Protein AF-A0A969C6E7-F1 (afdb_monomer_lite)

Radius of gyration: 17.93 Å; chains: 1; bounding box: 49×24×51 Å

Sequence (155 aa):
MSKLPLKRIVGAGLRNANPTFLNLWTRDIFDARRSPKSTPIHLQETLNWLKNAHDASGKRGVAGGFSVIDGWLAPYPETTGYIIPTFYDYADFSGENEWRERAAAMADWEIEVQMPNGAVQAGLYKGKDAKQVEAVFNTGQVILGWCRAFIETKR

Structure (mmCIF, N/CA/C/O backbone):
data_AF-A0A969C6E7-F1
#
_entry.id   AF-A0A969C6E7-F1
#
loop_
_atom_site.group_PDB
_atom_site.id
_atom_site.type_symbol
_atom_site.label_atom_id
_atom_site.label_alt_id
_atom_site.label_comp_id
_atom_site.label_asym_id
_atom_site.label_entity_id
_atom_site.label_seq_id
_atom_site.pdbx_PDB_ins_code
_atom_site.Cartn_x
_atom_site.Cartn_y
_atom_site.Cartn_z
_atom_site.occupancy
_atom_site.B_iso_or_equiv
_atom_site.auth_seq_id
_atom_site.auth_comp_id
_atom_site.auth_asym_id
_atom_site.auth_atom_id
_atom_site.pdbx_PDB_model_num
ATOM 1 N N . MET A 1 1 ? 31.446 -13.023 2.713 1.00 45.38 1 MET A N 1
ATOM 2 C CA . MET A 1 1 ? 30.558 -11.963 3.245 1.00 45.38 1 MET A CA 1
ATOM 3 C C . MET A 1 1 ? 30.902 -10.645 2.559 1.00 45.38 1 MET A C 1
ATOM 5 O O . MET A 1 1 ? 31.974 -10.113 2.819 1.00 45.38 1 MET A O 1
ATOM 9 N N . SER A 1 2 ? 30.076 -10.143 1.631 1.00 58.41 2 SER A N 1
ATOM 10 C CA . SER A 1 2 ? 30.330 -8.828 1.018 1.00 58.41 2 SER A CA 1
ATOM 11 C C . SER A 1 2 ? 30.101 -7.732 2.059 1.00 58.41 2 SER A C 1
ATOM 13 O O . SER A 1 2 ? 29.038 -7.700 2.681 1.00 58.41 2 SER A O 1
ATOM 15 N N . LYS A 1 3 ? 31.072 -6.837 2.258 1.00 76.75 3 LYS A N 1
ATOM 16 C CA . LYS A 1 3 ? 30.912 -5.696 3.170 1.00 76.75 3 LYS A CA 1
ATOM 17 C C . LYS A 1 3 ? 29.763 -4.808 2.678 1.00 76.75 3 LYS A C 1
ATOM 19 O O . LYS A 1 3 ? 29.708 -4.468 1.497 1.00 76.75 3 LYS A O 1
ATOM 24 N N . LEU A 1 4 ? 28.846 -4.449 3.577 1.00 76.00 4 LEU A N 1
ATOM 25 C CA . LEU A 1 4 ? 27.796 -3.471 3.287 1.00 76.00 4 LEU A CA 1
ATOM 26 C C . LEU A 1 4 ? 28.447 -2.129 2.904 1.00 76.00 4 LEU A C 1
ATOM 28 O O . LEU A 1 4 ? 29.403 -1.712 3.560 1.00 76.00 4 LEU A O 1
ATOM 32 N N . PRO A 1 5 ? 27.950 -1.433 1.868 1.00 87.06 5 PRO A N 1
ATOM 33 C CA . PRO A 1 5 ? 28.491 -0.137 1.486 1.00 87.06 5 PRO A CA 1
ATOM 34 C C . PRO A 1 5 ? 28.285 0.882 2.615 1.00 87.06 5 PRO A C 1
ATOM 36 O O . PRO A 1 5 ? 27.222 0.917 3.238 1.00 87.06 5 PRO A O 1
ATOM 39 N N . LEU A 1 6 ? 29.280 1.747 2.843 1.00 86.19 6 LEU A N 1
ATOM 40 C CA . LEU A 1 6 ? 29.314 2.697 3.966 1.00 86.19 6 LEU A CA 1
ATOM 41 C C . LEU A 1 6 ? 28.037 3.546 4.072 1.00 86.19 6 LEU A C 1
ATOM 43 O O . LEU A 1 6 ? 27.513 3.742 5.163 1.00 86.19 6 LEU A O 1
ATOM 47 N N . LYS A 1 7 ? 27.470 3.971 2.936 1.00 84.00 7 LYS A N 1
ATOM 48 C CA . LYS A 1 7 ? 26.205 4.721 2.888 1.00 84.00 7 LYS A CA 1
ATOM 49 C C . LYS A 1 7 ? 25.029 3.954 3.512 1.00 84.00 7 LYS A C 1
ATOM 51 O O . LYS A 1 7 ? 24.218 4.560 4.206 1.00 84.00 7 LYS A O 1
ATOM 56 N N . ARG A 1 8 ? 24.935 2.635 3.292 1.00 86.50 8 ARG A N 1
ATOM 57 C CA . ARG A 1 8 ? 23.894 1.792 3.912 1.00 86.50 8 ARG A CA 1
ATOM 58 C C . ARG A 1 8 ? 24.122 1.659 5.414 1.00 86.50 8 ARG A C 1
ATOM 60 O O . ARG A 1 8 ? 23.157 1.735 6.160 1.00 86.50 8 ARG A O 1
ATOM 67 N N . ILE A 1 9 ? 25.377 1.539 5.851 1.00 86.75 9 ILE A N 1
ATOM 68 C CA . ILE A 1 9 ? 25.731 1.475 7.279 1.00 86.75 9 ILE A CA 1
ATOM 69 C C . ILE A 1 9 ? 25.351 2.780 7.987 1.00 86.75 9 ILE A C 1
ATOM 71 O O . ILE A 1 9 ? 24.663 2.744 9.001 1.00 86.75 9 ILE A O 1
ATOM 75 N N . VAL A 1 10 ? 25.735 3.931 7.429 1.00 88.00 10 VAL A N 1
ATOM 76 C CA . VAL A 1 10 ? 25.393 5.247 7.993 1.00 88.00 10 VAL A CA 1
ATOM 77 C C . VAL A 1 10 ? 23.877 5.455 8.015 1.00 88.00 10 VAL A C 1
ATOM 79 O O . VAL A 1 10 ? 23.328 5.849 9.040 1.00 88.00 10 VAL A O 1
ATOM 82 N N . GLY A 1 11 ? 23.181 5.135 6.918 1.00 87.56 11 GLY A N 1
ATOM 83 C CA . GLY A 1 11 ? 21.721 5.237 6.851 1.00 87.56 11 GLY A CA 1
ATOM 84 C C . GLY A 1 11 ? 21.009 4.335 7.862 1.00 87.56 11 GLY A C 1
ATOM 85 O O . GLY A 1 11 ? 20.050 4.766 8.501 1.00 87.56 11 GLY A O 1
ATOM 86 N N . ALA A 1 12 ? 21.498 3.107 8.051 1.00 89.62 12 ALA A N 1
ATOM 87 C CA . ALA A 1 12 ? 21.013 2.207 9.089 1.00 89.62 12 ALA A CA 1
ATOM 88 C C . ALA A 1 12 ? 21.277 2.780 10.488 1.00 89.62 12 ALA A C 1
ATOM 90 O O . ALA A 1 12 ? 20.366 2.798 11.309 1.00 89.62 12 ALA A O 1
ATOM 91 N N . GLY A 1 13 ? 22.477 3.303 10.753 1.00 88.75 13 GLY A N 1
ATOM 92 C CA . GLY A 1 13 ? 22.821 3.926 12.034 1.00 88.75 13 GLY A CA 1
ATOM 93 C C . GLY A 1 13 ? 21.883 5.081 12.392 1.00 88.75 13 GLY A C 1
ATOM 94 O O . GLY A 1 13 ? 21.307 5.088 13.475 1.00 88.75 13 GLY A O 1
ATOM 95 N N . LEU A 1 14 ? 21.646 6.001 11.451 1.00 89.75 14 LEU A N 1
ATOM 96 C CA . LEU A 1 14 ? 20.723 7.124 11.646 1.00 89.75 14 LEU A CA 1
ATOM 97 C C . LEU A 1 14 ? 19.284 6.664 11.897 1.00 89.75 14 LEU A C 1
ATOM 99 O O . LEU A 1 14 ? 18.620 7.192 12.784 1.00 89.75 14 LEU A O 1
ATOM 103 N N . ARG A 1 15 ? 18.801 5.659 11.154 1.00 91.25 15 ARG A N 1
ATOM 104 C CA . ARG A 1 15 ? 17.472 5.076 11.396 1.00 91.25 15 ARG A CA 1
ATOM 105 C C . ARG A 1 15 ? 17.371 4.476 12.791 1.00 91.25 15 ARG A C 1
ATOM 107 O O . ARG A 1 15 ? 16.430 4.782 13.510 1.00 91.25 15 ARG A O 1
ATOM 114 N N . ASN A 1 16 ? 18.342 3.659 13.184 1.00 90.19 16 ASN A N 1
ATOM 115 C CA . ASN A 1 16 ? 18.318 2.960 14.468 1.00 90.19 16 ASN A CA 1
ATOM 116 C C . ASN A 1 16 ? 18.576 3.884 15.668 1.00 90.19 16 ASN A C 1
ATOM 118 O O . ASN A 1 16 ? 18.264 3.500 16.789 1.00 90.19 16 ASN A O 1
ATOM 122 N N . ALA A 1 17 ? 19.061 5.109 15.440 1.00 90.12 17 ALA A N 1
ATOM 123 C CA . ALA A 1 17 ? 19.135 6.161 16.451 1.00 90.12 17 ALA A CA 1
ATOM 124 C C . ALA A 1 17 ? 17.775 6.833 16.745 1.00 90.12 17 ALA A C 1
ATOM 126 O O . ALA A 1 17 ? 17.672 7.615 17.688 1.00 90.12 17 ALA A O 1
ATOM 127 N N . ASN A 1 18 ? 16.721 6.547 15.968 1.00 90.69 18 ASN A N 1
ATOM 128 C CA . ASN A 1 18 ? 15.373 7.024 16.273 1.00 90.69 18 ASN A CA 1
ATOM 129 C C . ASN A 1 18 ? 14.907 6.464 17.637 1.00 90.69 18 ASN A C 1
ATOM 131 O O . ASN A 1 18 ? 15.054 5.259 17.868 1.00 90.69 18 ASN A O 1
ATOM 135 N N . PRO A 1 19 ? 14.287 7.282 18.513 1.00 92.06 19 PRO A N 1
ATOM 136 C CA . PRO A 1 19 ? 13.838 6.845 19.837 1.00 92.06 19 PRO A CA 1
ATOM 137 C C . PRO A 1 19 ? 12.949 5.596 19.831 1.00 92.06 19 PRO A C 1
ATOM 139 O O . PRO A 1 19 ? 13.046 4.771 20.737 1.00 92.06 19 PRO A O 1
ATOM 142 N N . THR A 1 20 ? 12.117 5.414 18.801 1.00 89.38 20 THR A N 1
ATOM 143 C CA . THR A 1 20 ? 11.278 4.220 18.647 1.00 89.38 20 THR A CA 1
ATOM 144 C C . THR A 1 20 ? 12.121 2.962 18.475 1.00 89.38 20 THR A C 1
ATOM 146 O O . THR A 1 20 ? 11.849 1.961 19.136 1.00 89.38 20 THR A O 1
ATOM 149 N N . PHE A 1 21 ? 13.159 3.005 17.634 1.00 91.88 21 PHE A N 1
ATOM 150 C CA . PHE A 1 21 ? 14.040 1.856 17.423 1.00 91.88 21 PHE A CA 1
ATOM 151 C C . PHE A 1 21 ? 14.974 1.637 18.608 1.00 91.88 21 PHE A C 1
ATOM 153 O O . PHE A 1 21 ? 15.127 0.499 19.029 1.00 91.88 21 PHE A O 1
ATOM 160 N N . LEU A 1 22 ? 15.515 2.694 19.221 1.00 92.19 22 LEU A N 1
ATOM 161 C CA . LEU A 1 22 ? 16.283 2.557 20.463 1.00 92.19 22 LEU A CA 1
ATOM 162 C C . LEU A 1 22 ? 15.460 1.869 21.558 1.00 92.19 22 LEU A C 1
ATOM 164 O O . LEU A 1 22 ? 15.949 0.939 22.189 1.00 92.19 22 LEU A O 1
ATOM 168 N N . ASN A 1 23 ? 14.199 2.271 21.738 1.00 92.06 23 ASN A N 1
ATOM 169 C CA . ASN A 1 23 ? 13.285 1.627 22.681 1.00 92.06 23 ASN A CA 1
ATOM 170 C C . ASN A 1 23 ? 12.932 0.185 22.277 1.00 92.06 23 ASN A C 1
ATOM 172 O O . ASN A 1 23 ? 12.733 -0.665 23.136 1.00 92.06 23 ASN A O 1
ATOM 176 N N . LEU A 1 24 ? 12.835 -0.112 20.979 1.00 91.7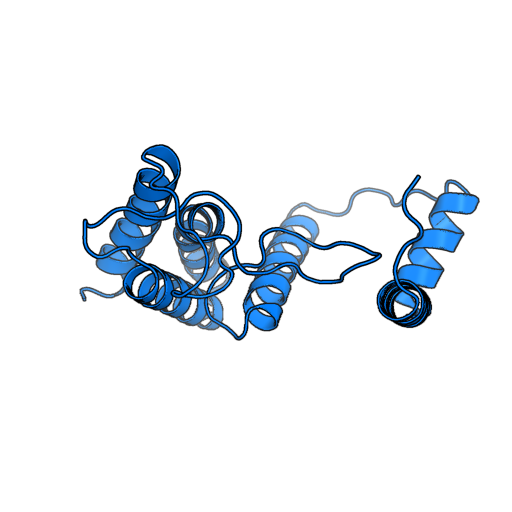5 24 LEU A N 1
ATOM 177 C CA . LEU A 1 24 ? 12.645 -1.483 20.504 1.00 91.75 24 LEU A CA 1
ATOM 178 C C . LEU A 1 24 ? 13.849 -2.356 20.887 1.00 91.75 24 LEU A C 1
ATOM 180 O O . LEU A 1 24 ? 13.664 -3.401 21.503 1.00 91.75 24 LEU A O 1
ATOM 184 N N . TRP A 1 25 ? 15.066 -1.896 20.584 1.00 92.50 25 TRP A N 1
ATOM 185 C CA . TRP A 1 25 ? 16.305 -2.619 20.866 1.00 92.50 25 TRP A CA 1
ATOM 186 C C . TRP A 1 25 ? 16.542 -2.812 22.357 1.00 92.50 25 TRP A C 1
ATOM 188 O O . TRP A 1 25 ? 16.886 -3.910 22.782 1.00 92.50 25 TRP A O 1
ATOM 198 N N . THR A 1 26 ? 16.332 -1.773 23.169 1.00 93.25 26 THR A N 1
ATOM 199 C CA . THR A 1 26 ? 16.494 -1.885 24.623 1.00 93.25 26 THR A CA 1
ATOM 200 C C . THR A 1 26 ? 15.538 -2.927 25.186 1.00 93.25 26 THR A C 1
ATOM 202 O O . THR A 1 26 ? 15.948 -3.775 25.972 1.00 93.25 26 THR A O 1
ATOM 205 N N . ARG A 1 27 ? 14.276 -2.926 24.750 1.00 92.31 27 ARG A N 1
ATOM 206 C CA . ARG A 1 27 ? 13.296 -3.918 25.197 1.00 92.31 27 ARG A CA 1
ATOM 207 C C . ARG A 1 27 ? 13.649 -5.332 24.762 1.00 92.31 27 ARG A C 1
ATOM 209 O O . ARG A 1 27 ? 13.454 -6.237 25.563 1.00 92.31 27 ARG A O 1
ATOM 216 N N . ASP A 1 28 ? 14.150 -5.512 23.545 1.00 92.00 28 ASP A N 1
ATOM 217 C CA . ASP A 1 28 ? 14.569 -6.822 23.037 1.00 92.00 28 ASP A CA 1
ATOM 218 C C . ASP A 1 28 ? 15.758 -7.379 23.841 1.00 92.00 28 ASP A C 1
ATOM 220 O O . ASP A 1 28 ? 15.722 -8.519 24.295 1.00 92.00 28 ASP A O 1
ATOM 224 N N . ILE A 1 29 ? 16.751 -6.532 24.148 1.00 94.81 29 ILE A N 1
ATOM 225 C CA . ILE A 1 29 ? 17.907 -6.882 24.996 1.00 94.81 29 ILE A CA 1
ATOM 226 C C . ILE A 1 29 ? 17.474 -7.342 26.396 1.00 94.81 29 ILE A C 1
ATOM 228 O O . ILE A 1 29 ? 18.080 -8.251 26.961 1.00 94.81 29 ILE A O 1
ATOM 232 N N . PHE A 1 30 ? 16.438 -6.722 26.961 1.00 96.00 30 PHE A N 1
ATOM 233 C CA . PHE A 1 30 ? 15.925 -7.060 28.291 1.00 96.00 30 PHE A CA 1
ATOM 234 C C . PHE A 1 30 ? 14.761 -8.075 28.271 1.00 96.00 30 PHE A C 1
ATOM 236 O O . PHE A 1 30 ? 14.118 -8.246 29.304 1.00 96.00 30 PHE A O 1
ATOM 243 N N . ASP A 1 31 ? 14.453 -8.706 27.125 1.00 91.56 31 ASP A N 1
ATOM 244 C CA . ASP A 1 31 ? 13.278 -9.583 26.896 1.00 91.56 31 ASP A CA 1
ATOM 245 C C . ASP A 1 31 ? 11.964 -8.996 27.463 1.00 91.56 31 ASP A C 1
ATOM 247 O O . ASP A 1 31 ? 11.058 -9.679 27.947 1.00 91.56 31 ASP A O 1
ATOM 251 N N . ALA A 1 32 ? 11.844 -7.668 27.413 1.00 93.06 32 ALA A N 1
ATOM 252 C CA . ALA A 1 32 ? 10.715 -6.922 27.943 1.00 93.06 32 ALA A CA 1
ATOM 253 C C . ALA A 1 32 ? 9.561 -6.929 26.930 1.00 93.06 32 ALA A C 1
ATOM 255 O O . ALA A 1 32 ? 9.268 -5.931 26.253 1.00 93.06 32 ALA A O 1
ATOM 256 N N . ARG A 1 33 ? 8.872 -8.066 26.820 1.00 87.94 33 ARG A N 1
ATOM 257 C CA . ARG A 1 33 ? 7.743 -8.248 25.893 1.00 87.94 33 ARG A CA 1
ATOM 258 C C . ARG A 1 33 ? 6.568 -7.333 26.240 1.00 87.94 33 ARG A C 1
ATOM 260 O O . ARG A 1 33 ? 6.335 -6.984 27.396 1.00 87.94 33 ARG A O 1
ATOM 267 N N . ARG A 1 34 ? 5.828 -6.888 25.220 1.00 85.88 34 ARG A N 1
ATOM 268 C CA . ARG A 1 34 ? 4.559 -6.175 25.430 1.00 85.88 34 ARG A CA 1
ATOM 269 C C . ARG A 1 34 ? 3.439 -7.189 25.614 1.00 85.88 34 ARG A C 1
ATOM 271 O O . ARG A 1 34 ? 3.355 -8.152 24.858 1.00 85.88 34 ARG A O 1
ATOM 278 N N . SER A 1 35 ? 2.543 -6.920 26.554 1.00 91.62 35 SER A N 1
ATOM 279 C CA . SER A 1 35 ? 1.261 -7.618 26.597 1.00 91.62 35 SER A CA 1
ATOM 280 C C . SER A 1 35 ? 0.425 -7.225 25.373 1.00 91.62 35 SER A C 1
ATOM 282 O O . SER A 1 35 ? 0.419 -6.036 25.016 1.00 91.62 35 SER A O 1
ATOM 284 N N . PRO A 1 36 ? -0.284 -8.181 24.744 1.00 92.75 36 PRO A N 1
ATOM 285 C CA . PRO A 1 36 ? -1.237 -7.884 23.683 1.00 92.75 36 PRO A CA 1
ATOM 286 C C . PRO A 1 36 ? -2.228 -6.799 24.112 1.00 92.75 36 PRO A C 1
ATOM 288 O O . PRO A 1 36 ? -2.612 -6.702 25.281 1.00 92.75 36 PRO A O 1
ATOM 291 N N . LYS A 1 37 ? -2.605 -5.947 23.162 1.00 95.56 37 LYS A N 1
ATOM 292 C CA . LYS A 1 37 ? -3.630 -4.919 23.342 1.00 95.56 37 LYS A CA 1
ATOM 293 C C . LYS A 1 37 ? -4.971 -5.455 22.836 1.00 95.56 37 LYS A C 1
ATOM 295 O O . LYS A 1 37 ? -5.080 -6.601 22.408 1.00 95.56 37 LYS A O 1
ATOM 300 N N . SER A 1 38 ? -6.016 -4.642 22.933 1.00 97.00 38 SER A N 1
ATOM 301 C CA . SER A 1 38 ? -7.323 -5.012 22.396 1.00 97.00 38 SER A CA 1
ATOM 302 C C . SER A 1 38 ? -7.290 -5.082 20.864 1.00 97.00 38 SER A C 1
ATOM 304 O O . SER A 1 38 ? -6.492 -4.404 20.212 1.00 97.00 38 SER A O 1
ATOM 306 N N . THR A 1 39 ? -8.189 -5.876 20.280 1.00 96.88 39 THR A N 1
ATOM 307 C CA . THR A 1 39 ? -8.319 -6.025 18.822 1.00 96.88 39 THR A CA 1
ATOM 308 C C . THR A 1 39 ? -8.464 -4.691 18.077 1.00 96.88 39 THR A C 1
ATOM 310 O O . THR A 1 39 ? -7.769 -4.530 17.077 1.00 96.88 39 THR A O 1
ATOM 313 N N . PRO A 1 40 ? -9.255 -3.698 18.544 1.00 96.25 40 PRO A N 1
ATOM 314 C CA . PRO A 1 40 ? -9.351 -2.406 17.860 1.00 96.25 40 PRO A CA 1
ATOM 315 C C . PRO A 1 40 ? -8.020 -1.652 17.780 1.00 96.25 40 PRO A C 1
ATOM 317 O O . PRO A 1 40 ? -7.717 -1.052 16.755 1.00 96.25 40 PRO A O 1
ATOM 320 N N . ILE A 1 41 ? -7.191 -1.729 18.830 1.00 96.75 41 ILE A N 1
ATOM 321 C CA . ILE A 1 41 ? -5.853 -1.122 18.819 1.00 96.75 41 ILE A CA 1
ATOM 322 C C . ILE A 1 41 ? -4.977 -1.830 17.786 1.00 96.75 41 ILE A C 1
ATOM 324 O O . ILE A 1 41 ? -4.307 -1.174 16.997 1.00 96.75 41 ILE A O 1
ATOM 328 N N . HIS A 1 42 ? -4.994 -3.164 17.759 1.00 96.81 42 HIS A N 1
ATOM 329 C CA . HIS A 1 42 ? -4.217 -3.920 16.779 1.00 96.81 42 HIS A CA 1
ATOM 330 C C . HIS A 1 42 ? -4.640 -3.615 15.339 1.00 96.81 42 HIS A C 1
ATOM 332 O O . HIS A 1 42 ? -3.771 -3.369 14.508 1.00 96.81 42 HIS A O 1
ATOM 338 N N . LEU A 1 43 ? -5.946 -3.559 15.067 1.00 97.31 43 LEU A N 1
ATOM 339 C CA . LEU A 1 43 ? -6.480 -3.208 13.753 1.00 97.31 43 LEU A CA 1
ATOM 340 C C . LEU A 1 43 ? -6.014 -1.811 13.318 1.00 97.31 43 LEU A C 1
ATOM 342 O O . LEU A 1 43 ? -5.416 -1.672 12.252 1.00 97.31 43 LEU A O 1
ATOM 346 N N . GLN A 1 44 ? -6.213 -0.798 14.165 1.00 96.88 44 GLN A N 1
ATOM 347 C CA . GLN A 1 44 ? -5.820 0.578 13.860 1.00 96.88 44 GLN A CA 1
ATOM 348 C C . GLN A 1 44 ? -4.314 0.700 13.588 1.00 96.88 44 GLN A C 1
ATOM 350 O O . GLN A 1 44 ? -3.910 1.364 12.635 1.00 96.88 44 GLN A O 1
ATOM 355 N N . GLU A 1 45 ? -3.472 0.050 14.394 1.00 97.38 45 GLU A N 1
ATOM 356 C CA . GLU A 1 45 ? -2.018 0.078 14.207 1.00 97.38 45 GLU A CA 1
ATOM 357 C C . GLU A 1 45 ? -1.577 -0.669 12.939 1.00 97.38 45 GLU A C 1
ATOM 359 O O . GLU A 1 45 ? -0.663 -0.217 12.248 1.00 97.38 45 GLU A O 1
ATOM 364 N N . THR A 1 46 ? -2.243 -1.771 12.572 1.00 97.88 46 THR A N 1
ATOM 365 C CA . THR A 1 46 ? -1.998 -2.464 11.297 1.00 97.88 46 THR A CA 1
ATOM 366 C C . THR A 1 46 ? -2.340 -1.574 10.104 1.00 97.88 46 THR A C 1
ATOM 368 O O . THR A 1 46 ? -1.531 -1.454 9.183 1.00 97.88 46 THR A O 1
ATOM 371 N N . LEU A 1 47 ? -3.489 -0.897 10.122 1.00 98.38 47 LEU A N 1
ATOM 372 C CA . LEU A 1 47 ? -3.870 0.011 9.039 1.00 98.38 47 LEU A CA 1
ATOM 373 C C . LEU A 1 47 ? -2.956 1.239 8.985 1.00 98.38 47 LE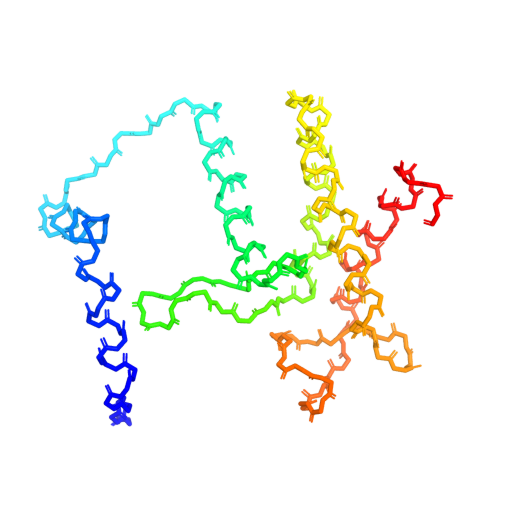U A C 1
ATOM 375 O O . LEU A 1 47 ? -2.526 1.635 7.903 1.00 98.38 47 LEU A O 1
ATOM 379 N N . ASN A 1 48 ? -2.565 1.792 10.135 1.00 98.25 48 ASN A N 1
ATOM 380 C CA . ASN A 1 48 ? -1.581 2.874 10.199 1.00 98.25 48 ASN A CA 1
ATOM 381 C C . ASN A 1 48 ? -0.215 2.448 9.645 1.00 98.25 48 ASN A C 1
ATOM 383 O O . ASN A 1 48 ? 0.448 3.237 8.972 1.00 98.25 48 ASN A O 1
ATOM 387 N N . TRP A 1 49 ? 0.208 1.203 9.869 1.00 98.12 49 TRP A N 1
ATOM 388 C CA . TRP A 1 49 ? 1.425 0.666 9.264 1.00 98.12 49 TRP A CA 1
ATOM 389 C C . TRP A 1 49 ? 1.334 0.623 7.733 1.00 98.12 49 TRP A C 1
ATOM 391 O O . TRP A 1 49 ? 2.247 1.101 7.056 1.00 98.12 49 TRP A O 1
ATOM 401 N N . LEU A 1 50 ? 0.222 0.125 7.182 1.00 98.56 50 LEU A N 1
ATOM 402 C CA . LEU A 1 50 ? -0.009 0.113 5.732 1.00 98.56 50 LEU A CA 1
ATOM 403 C C . LEU A 1 50 ? -0.107 1.533 5.153 1.00 98.56 50 LEU A C 1
ATOM 405 O O . LEU A 1 50 ? 0.454 1.803 4.092 1.00 98.56 50 LEU A O 1
ATOM 409 N N . LYS A 1 51 ? -0.743 2.463 5.876 1.00 98.50 51 LYS A N 1
ATOM 410 C CA . LYS A 1 51 ? -0.791 3.889 5.524 1.00 98.50 51 LYS A CA 1
ATOM 411 C C . LYS A 1 51 ? 0.608 4.478 5.395 1.00 98.50 51 LYS A C 1
ATOM 413 O O . LYS A 1 51 ? 0.934 5.070 4.369 1.00 98.50 51 LYS A O 1
ATOM 418 N N . ASN A 1 52 ? 1.457 4.243 6.393 1.00 98.25 52 ASN A N 1
ATOM 419 C CA . ASN A 1 52 ? 2.844 4.700 6.385 1.00 98.25 52 ASN A CA 1
ATOM 420 C C . ASN A 1 52 ? 3.654 4.066 5.241 1.00 98.25 52 ASN A C 1
ATOM 422 O O . ASN A 1 52 ? 4.470 4.745 4.620 1.00 98.25 52 ASN A O 1
ATOM 426 N N . ALA A 1 53 ? 3.417 2.787 4.932 1.00 98.50 53 ALA A N 1
ATOM 427 C CA . ALA A 1 53 ? 4.061 2.084 3.822 1.00 98.50 53 ALA A CA 1
ATOM 428 C C . ALA A 1 53 ? 3.673 2.666 2.448 1.00 98.50 53 ALA A C 1
ATOM 430 O O . ALA A 1 53 ? 4.511 2.773 1.547 1.00 98.50 53 ALA A O 1
ATOM 431 N N . HIS A 1 54 ? 2.411 3.065 2.290 1.00 98.62 54 HIS A N 1
ATOM 432 C CA . HIS A 1 54 ? 1.914 3.745 1.097 1.00 98.62 54 HIS A CA 1
ATOM 433 C C . HIS A 1 54 ? 2.435 5.188 0.992 1.00 98.62 54 HIS A C 1
ATOM 435 O O . HIS A 1 54 ? 2.920 5.601 -0.064 1.00 98.62 54 HIS A O 1
ATOM 441 N N . ASP A 1 55 ? 2.440 5.940 2.098 1.00 98.38 55 ASP A N 1
ATOM 442 C CA . ASP A 1 55 ? 3.009 7.294 2.157 1.00 98.38 55 ASP A CA 1
ATOM 443 C C . ASP A 1 55 ? 4.503 7.292 1.796 1.00 98.38 55 ASP A C 1
ATOM 445 O O . ASP A 1 55 ? 4.954 8.107 0.989 1.00 98.38 55 ASP A O 1
ATOM 449 N N . ALA A 1 56 ? 5.262 6.318 2.305 1.00 97.31 56 ALA A N 1
ATOM 450 C CA . ALA A 1 56 ? 6.672 6.130 1.967 1.00 97.31 56 ALA A CA 1
ATOM 451 C C . ALA A 1 56 ? 6.909 5.763 0.491 1.00 97.31 56 ALA A C 1
ATOM 453 O O . ALA A 1 56 ? 8.004 5.979 -0.028 1.00 97.31 56 ALA A O 1
ATOM 454 N N . SER A 1 57 ? 5.884 5.251 -0.192 1.00 96.25 57 SER A N 1
ATOM 455 C CA . SER A 1 57 ? 5.901 4.931 -1.624 1.00 96.25 57 SER A CA 1
ATOM 456 C C . SER A 1 57 ? 5.407 6.095 -2.494 1.00 96.25 57 SER A C 1
ATOM 458 O O . SER A 1 57 ? 5.070 5.900 -3.661 1.00 96.25 57 SER A O 1
ATOM 460 N N . GLY A 1 58 ? 5.350 7.310 -1.936 1.00 96.56 58 GLY A N 1
ATOM 461 C CA . GLY A 1 58 ? 4.901 8.506 -2.644 1.00 96.56 58 GLY A CA 1
ATOM 462 C C . GLY A 1 58 ? 3.392 8.544 -2.871 1.00 96.56 58 GLY A C 1
ATOM 463 O O . GLY A 1 58 ? 2.957 9.134 -3.855 1.00 96.56 58 GLY A O 1
ATOM 464 N N . LYS A 1 59 ? 2.610 7.907 -1.986 1.00 96.88 59 LYS A N 1
ATOM 465 C CA . LYS A 1 59 ? 1.145 7.789 -2.081 1.00 96.88 59 LYS A CA 1
ATOM 466 C C . LYS A 1 59 ? 0.660 7.125 -3.374 1.00 96.88 59 LYS A C 1
ATOM 468 O O . LYS A 1 59 ? -0.309 7.557 -3.990 1.00 96.88 59 LYS A O 1
ATOM 473 N N . ARG A 1 60 ? 1.381 6.088 -3.801 1.00 94.62 60 ARG A N 1
ATOM 474 C CA . ARG A 1 60 ? 1.090 5.300 -5.007 1.00 94.62 60 ARG A CA 1
ATOM 475 C C . ARG A 1 60 ? 0.822 3.848 -4.621 1.00 94.62 60 ARG A C 1
ATOM 477 O O . ARG A 1 60 ? -0.247 3.557 -4.110 1.00 94.62 60 ARG A O 1
ATOM 484 N N . GLY A 1 61 ? 1.789 2.946 -4.768 1.00 97.50 61 GLY A N 1
ATOM 485 C CA . GLY A 1 61 ? 1.671 1.576 -4.253 1.00 97.50 61 GLY A CA 1
ATOM 486 C C . GLY A 1 61 ? 1.901 1.464 -2.744 1.00 97.50 61 GLY A C 1
ATOM 487 O O . GLY A 1 61 ? 2.058 2.468 -2.050 1.00 97.50 61 GLY A O 1
ATOM 488 N N . VAL A 1 62 ? 1.979 0.234 -2.241 1.00 98.56 62 VAL A N 1
ATOM 489 C CA . VAL A 1 62 ? 2.405 -0.072 -0.866 1.00 98.56 62 VAL A CA 1
ATOM 490 C C . VAL A 1 62 ? 3.812 -0.661 -0.885 1.00 98.56 62 VAL A C 1
ATOM 492 O O . VAL A 1 62 ? 4.097 -1.564 -1.675 1.00 98.56 62 VAL A O 1
ATOM 495 N N . ALA A 1 63 ? 4.694 -0.159 -0.014 1.00 98.31 63 ALA A N 1
ATOM 496 C CA . ALA A 1 63 ? 6.055 -0.671 0.137 1.00 98.31 63 ALA A CA 1
ATOM 497 C C . ALA A 1 63 ? 6.041 -2.186 0.394 1.00 98.31 63 ALA A C 1
ATOM 499 O O . ALA A 1 63 ? 5.355 -2.653 1.302 1.00 98.31 63 ALA A O 1
ATOM 500 N N . GLY A 1 64 ? 6.857 -2.950 -0.342 1.00 97.12 64 GLY A N 1
ATOM 501 C CA . GLY A 1 64 ? 6.917 -4.413 -0.192 1.00 97.12 64 GLY A CA 1
ATOM 502 C C . GLY A 1 64 ? 7.487 -4.895 1.150 1.00 97.12 64 GLY A C 1
ATOM 503 O O . GLY A 1 64 ? 7.544 -6.093 1.409 1.00 97.12 64 GLY A O 1
ATOM 504 N N . GLY A 1 65 ? 7.947 -3.976 2.001 1.00 96.81 65 GLY A N 1
ATOM 505 C CA . GLY A 1 65 ? 8.403 -4.267 3.351 1.00 96.81 65 GLY A CA 1
ATOM 506 C C . GLY A 1 65 ? 9.160 -3.103 3.981 1.00 96.81 65 GLY A C 1
ATOM 507 O O . GLY A 1 65 ? 9.409 -2.074 3.348 1.00 96.81 65 GLY A O 1
ATOM 508 N N . PHE A 1 66 ? 9.561 -3.301 5.234 1.00 95.81 66 PHE A N 1
ATOM 509 C CA . PHE A 1 66 ? 10.458 -2.408 5.956 1.00 95.81 66 PHE A CA 1
ATOM 510 C C . PHE A 1 66 ? 11.686 -3.179 6.434 1.00 95.81 66 PHE A C 1
ATOM 512 O O . PHE A 1 66 ? 11.581 -4.270 6.988 1.00 95.81 66 PHE A O 1
ATOM 519 N N . SER A 1 67 ? 12.857 -2.584 6.247 1.00 94.00 67 SER A N 1
ATOM 520 C CA . SER A 1 67 ? 14.136 -3.080 6.738 1.00 94.00 67 SER A CA 1
ATOM 521 C C . SER A 1 67 ? 14.719 -2.068 7.716 1.00 94.00 67 SER A C 1
ATOM 523 O O . SER A 1 67 ? 14.821 -0.885 7.403 1.00 94.00 67 SER A O 1
ATOM 525 N N . VAL A 1 68 ? 15.198 -2.511 8.878 1.00 91.31 68 VAL A N 1
ATOM 526 C CA . VAL A 1 68 ? 15.942 -1.628 9.802 1.00 91.31 68 VAL A CA 1
ATOM 527 C C . VAL A 1 68 ? 17.251 -1.113 9.187 1.00 91.31 68 VAL A C 1
ATOM 529 O O . VAL A 1 68 ? 17.804 -0.111 9.642 1.00 91.31 68 VAL A O 1
ATOM 532 N N . ILE A 1 69 ? 17.735 -1.770 8.127 1.00 91.12 69 ILE A N 1
ATOM 533 C CA . ILE A 1 69 ? 18.925 -1.366 7.379 1.00 91.12 69 ILE A CA 1
ATOM 534 C C . ILE A 1 69 ? 18.549 -0.407 6.254 1.00 91.12 69 ILE A C 1
ATOM 536 O O . ILE A 1 69 ? 19.185 0.635 6.124 1.00 91.12 69 ILE A O 1
ATOM 540 N N . ASP A 1 70 ? 17.524 -0.725 5.461 1.00 90.88 70 ASP A N 1
ATOM 541 C CA . ASP A 1 70 ? 17.217 -0.022 4.204 1.00 90.88 70 ASP A CA 1
ATOM 542 C C . ASP A 1 70 ? 16.037 0.953 4.297 1.00 90.88 70 ASP A C 1
ATOM 544 O O . ASP A 1 70 ? 15.903 1.832 3.451 1.00 90.88 70 ASP A O 1
ATOM 548 N N . GLY A 1 71 ? 15.242 0.873 5.361 1.00 94.31 71 GLY A N 1
ATOM 549 C CA . GLY A 1 71 ? 13.973 1.577 5.503 1.00 94.31 71 GLY A CA 1
ATOM 550 C C . GLY A 1 71 ? 12.851 0.893 4.723 1.00 94.31 71 GLY A C 1
ATOM 551 O O . GLY A 1 71 ? 12.872 -0.323 4.515 1.00 94.31 71 GLY A O 1
ATOM 552 N N . TRP A 1 72 ? 11.867 1.685 4.302 1.00 96.44 72 TRP A N 1
ATOM 553 C CA . TRP A 1 72 ? 10.806 1.230 3.409 1.00 96.44 72 TRP A CA 1
ATOM 554 C C . TRP A 1 72 ? 11.385 0.798 2.063 1.00 96.44 72 TRP A C 1
ATOM 556 O O . TRP A 1 72 ? 12.200 1.503 1.464 1.00 96.44 72 TRP A O 1
ATOM 566 N N . LEU A 1 73 ? 10.976 -0.380 1.605 1.00 96.81 73 LEU A N 1
ATOM 567 C CA . LEU A 1 73 ? 11.344 -0.901 0.297 1.00 96.81 73 LEU A CA 1
ATOM 568 C C . LEU A 1 73 ? 10.476 -0.263 -0.794 1.00 96.81 73 LEU A C 1
ATOM 570 O O . LE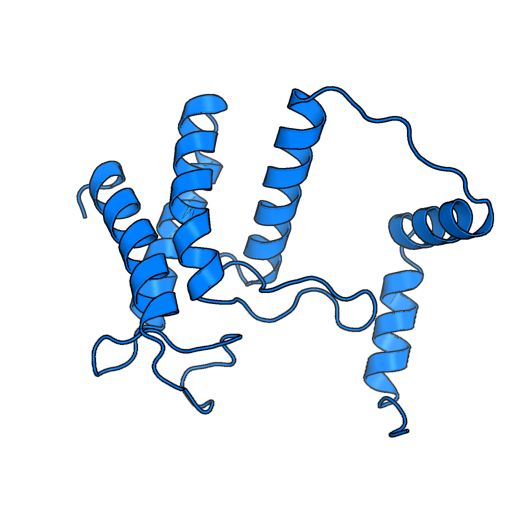U A 1 73 ? 9.447 0.349 -0.518 1.00 96.81 73 LEU A O 1
ATOM 574 N N . ALA A 1 74 ? 10.887 -0.429 -2.050 1.00 97.44 74 ALA A N 1
ATOM 575 C CA . ALA A 1 74 ? 10.080 -0.006 -3.189 1.00 97.44 74 ALA A CA 1
ATOM 576 C C . ALA A 1 74 ? 8.692 -0.692 -3.176 1.00 97.44 74 ALA A C 1
ATOM 578 O O . ALA A 1 74 ? 8.558 -1.778 -2.595 1.00 97.44 74 ALA A O 1
ATOM 579 N N . PRO A 1 75 ? 7.659 -0.083 -3.784 1.00 97.88 75 PRO A N 1
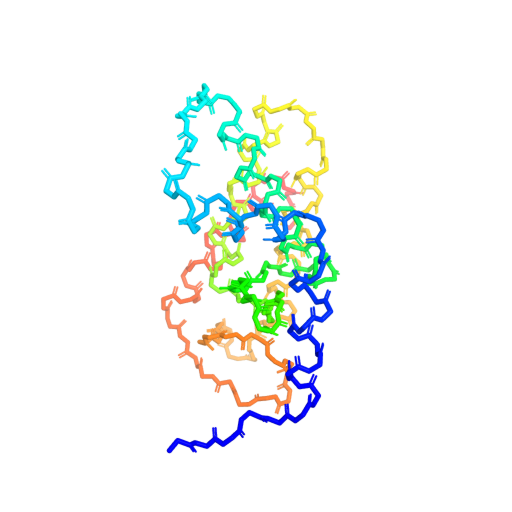ATOM 580 C CA . PRO A 1 75 ? 6.322 -0.653 -3.759 1.00 97.88 75 PRO A CA 1
ATOM 581 C C . PRO A 1 75 ? 6.264 -1.980 -4.510 1.00 97.88 75 PRO A C 1
ATOM 583 O O . PRO A 1 75 ? 6.996 -2.191 -5.481 1.00 97.88 75 PRO A O 1
ATOM 586 N N . TYR A 1 76 ? 5.396 -2.879 -4.061 1.00 98.12 76 TYR A N 1
ATOM 587 C CA . TYR A 1 76 ? 5.209 -4.185 -4.682 1.00 98.12 76 TYR A CA 1
ATOM 588 C C . TYR A 1 76 ? 3.785 -4.259 -5.272 1.00 98.12 76 TYR A C 1
ATOM 590 O O . TYR A 1 76 ? 2.822 -4.215 -4.504 1.00 98.12 76 TYR A O 1
ATOM 598 N N . PRO A 1 77 ? 3.629 -4.333 -6.616 1.00 98.06 77 PRO A N 1
ATOM 599 C CA . PRO A 1 77 ? 2.314 -4.373 -7.260 1.00 98.06 77 PRO A CA 1
ATOM 600 C C . PRO A 1 77 ? 1.369 -5.441 -6.699 1.00 98.06 77 PRO A C 1
ATOM 602 O O . PRO A 1 77 ? 0.313 -5.102 -6.201 1.00 98.06 77 PRO A O 1
ATOM 605 N N . GLU A 1 78 ? 1.786 -6.708 -6.643 1.00 97.69 78 GLU A N 1
ATOM 606 C CA . GLU A 1 78 ? 0.973 -7.801 -6.076 1.00 97.69 78 GLU A CA 1
ATOM 607 C C . GLU A 1 78 ? 0.377 -7.467 -4.706 1.00 97.69 78 GLU A C 1
ATOM 609 O O . GLU A 1 78 ? -0.816 -7.662 -4.479 1.00 97.69 78 GLU A O 1
ATOM 614 N N . THR A 1 79 ? 1.215 -6.953 -3.801 1.00 97.44 79 THR A N 1
ATOM 615 C CA . THR A 1 79 ? 0.784 -6.669 -2.436 1.00 97.44 79 THR A CA 1
ATOM 616 C C . THR A 1 79 ? -0.127 -5.463 -2.362 1.00 97.44 79 THR A C 1
ATOM 618 O O . THR A 1 79 ? -1.002 -5.402 -1.511 1.00 97.44 79 THR A O 1
ATOM 621 N N . THR A 1 80 ? 0.083 -4.499 -3.252 1.00 98.62 80 THR A N 1
ATOM 622 C CA . THR A 1 80 ? -0.796 -3.339 -3.377 1.00 98.62 80 THR A CA 1
ATOM 623 C C . THR A 1 80 ? -2.198 -3.797 -3.787 1.00 98.62 80 THR A C 1
ATOM 625 O O . THR A 1 80 ? -3.168 -3.421 -3.128 1.00 98.62 80 THR A O 1
ATOM 628 N N . GLY A 1 81 ? -2.288 -4.707 -4.758 1.00 98.44 81 GLY A N 1
ATOM 629 C CA . GLY A 1 81 ? -3.542 -5.176 -5.342 1.00 98.44 81 GLY A CA 1
ATOM 630 C C . GLY A 1 81 ? -4.487 -5.786 -4.322 1.00 98.44 81 GLY A C 1
ATOM 631 O O . GLY A 1 81 ? -5.646 -5.386 -4.217 1.00 98.44 81 GLY A O 1
ATOM 632 N N . TYR A 1 82 ? -3.980 -6.692 -3.483 1.00 97.56 82 TYR A N 1
ATOM 633 C CA . TYR A 1 82 ? -4.801 -7.301 -2.434 1.00 97.56 82 TYR A CA 1
ATOM 634 C C . TYR A 1 82 ? -5.015 -6.400 -1.200 1.00 97.56 82 TYR A C 1
ATOM 636 O O . TYR A 1 82 ? -5.863 -6.709 -0.362 1.00 97.56 82 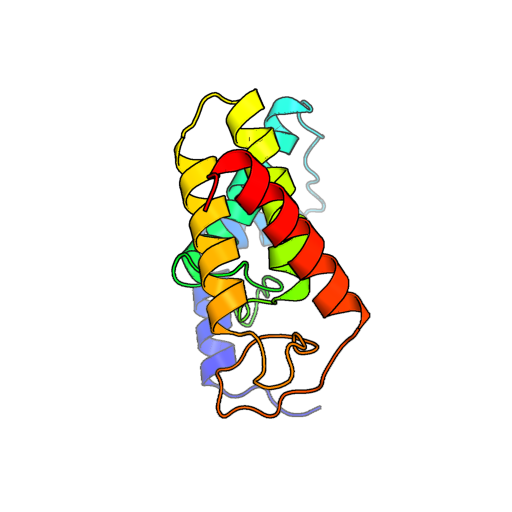TYR A O 1
ATOM 644 N N . ILE A 1 83 ? -4.275 -5.291 -1.053 1.00 98.75 83 ILE A N 1
ATOM 645 C CA . ILE A 1 83 ? -4.488 -4.307 0.027 1.00 98.75 83 ILE A CA 1
ATOM 646 C C . ILE A 1 83 ? -5.615 -3.333 -0.325 1.00 98.75 83 ILE A C 1
ATOM 648 O O . ILE A 1 83 ? -6.335 -2.905 0.579 1.00 98.75 83 ILE A O 1
ATOM 652 N N . ILE A 1 84 ? -5.816 -3.010 -1.608 1.00 98.81 84 ILE A N 1
ATOM 653 C CA . ILE A 1 84 ? -6.873 -2.089 -2.061 1.00 98.81 84 ILE A CA 1
ATOM 654 C C . ILE A 1 84 ? -8.243 -2.430 -1.443 1.00 98.81 84 ILE A C 1
ATOM 656 O O . ILE A 1 84 ? -8.842 -1.537 -0.835 1.00 98.81 84 ILE A O 1
ATOM 660 N N . PRO A 1 85 ? -8.737 -3.689 -1.481 1.00 98.69 85 PRO A N 1
ATOM 661 C CA . PRO A 1 85 ? -10.009 -4.022 -0.848 1.00 98.69 85 PRO A CA 1
ATOM 662 C C . PRO A 1 85 ? -10.023 -3.812 0.664 1.00 98.69 85 PRO A C 1
ATOM 664 O O . PRO A 1 85 ? -11.015 -3.325 1.194 1.00 98.69 85 PRO A O 1
ATOM 667 N N . THR A 1 86 ? -8.902 -4.083 1.339 1.00 98.50 86 THR A N 1
ATOM 668 C CA . THR A 1 86 ? -8.768 -3.867 2.788 1.00 98.50 86 THR A CA 1
ATOM 669 C C . THR A 1 86 ? -8.957 -2.393 3.152 1.00 98.50 86 THR A C 1
ATOM 671 O O . THR A 1 86 ? -9.575 -2.085 4.167 1.00 98.50 86 THR A O 1
ATOM 674 N N . PHE A 1 87 ? -8.447 -1.464 2.337 1.00 98.69 87 PHE A N 1
ATOM 675 C CA . PHE A 1 87 ? -8.603 -0.029 2.599 1.00 98.69 87 PHE A CA 1
ATOM 676 C C . PHE A 1 87 ? -10.035 0.449 2.359 1.00 98.69 87 PHE A C 1
ATOM 678 O O . PHE A 1 87 ? -10.524 1.272 3.129 1.00 98.69 87 PHE A O 1
ATOM 685 N N . TYR A 1 88 ? -10.725 -0.082 1.347 1.00 98.75 88 TYR A N 1
ATOM 686 C CA . TYR A 1 88 ? -12.148 0.204 1.163 1.00 98.75 88 TYR A CA 1
ATOM 687 C C . TYR A 1 88 ? -12.995 -0.342 2.320 1.00 98.75 88 TYR A C 1
ATOM 689 O O . TYR A 1 88 ? -13.783 0.412 2.885 1.00 98.75 88 TYR A O 1
ATOM 697 N N . ASP A 1 89 ? -12.764 -1.589 2.745 1.00 98.56 89 ASP A N 1
ATOM 698 C CA . ASP A 1 89 ? -13.456 -2.178 3.901 1.00 98.56 89 ASP A CA 1
ATOM 699 C C . ASP A 1 89 ? -13.194 -1.381 5.185 1.00 98.56 89 ASP A C 1
ATOM 701 O O . ASP A 1 89 ? -14.094 -1.155 5.997 1.00 98.56 89 ASP A O 1
ATOM 705 N N . TYR A 1 90 ? -11.959 -0.909 5.376 1.00 98.44 90 TYR A N 1
ATOM 706 C CA . TYR A 1 90 ? -11.631 -0.083 6.530 1.00 98.44 90 TYR A CA 1
ATOM 707 C C . TYR A 1 90 ? -12.255 1.312 6.457 1.00 98.44 90 TYR A C 1
ATOM 709 O O . TYR A 1 90 ? -12.625 1.865 7.492 1.00 98.44 90 TYR A O 1
ATOM 717 N N . ALA A 1 91 ? -12.411 1.879 5.260 1.00 98.38 91 ALA A N 1
ATOM 718 C CA . ALA A 1 91 ? -13.146 3.124 5.072 1.00 98.38 91 ALA A CA 1
ATOM 719 C C . ALA A 1 91 ? -14.623 2.977 5.467 1.00 98.38 91 ALA A C 1
ATOM 721 O O . ALA A 1 91 ? -15.162 3.859 6.130 1.00 98.38 91 ALA A O 1
ATOM 722 N N . ASP A 1 92 ? -15.265 1.862 5.098 1.00 98.12 92 ASP A N 1
ATOM 723 C CA . ASP A 1 92 ? -16.634 1.541 5.524 1.00 98.12 92 ASP A CA 1
ATOM 724 C C . ASP A 1 92 ? -16.727 1.404 7.049 1.00 98.12 92 ASP A C 1
ATOM 726 O O . ASP A 1 92 ? -17.651 1.923 7.674 1.00 98.12 92 ASP A O 1
ATOM 730 N N . PHE A 1 93 ? -15.747 0.730 7.655 1.00 97.75 93 PHE A N 1
ATOM 731 C CA . PHE A 1 93 ? -15.702 0.494 9.097 1.00 97.75 93 PHE A CA 1
ATOM 732 C C . PHE A 1 93 ? -15.453 1.769 9.918 1.00 97.75 93 PHE A C 1
ATOM 734 O O . PHE A 1 93 ? -16.100 1.982 10.942 1.00 97.75 93 PHE A O 1
ATOM 741 N N . SER A 1 94 ? -14.495 2.598 9.497 1.00 97.06 94 SER A N 1
ATOM 742 C CA . SER A 1 94 ? -14.060 3.795 10.233 1.00 97.06 94 SER A CA 1
ATOM 743 C C . SER A 1 94 ? -14.882 5.044 9.905 1.00 97.06 94 SER A C 1
ATOM 745 O O . SER A 1 94 ? -14.949 5.964 10.718 1.00 97.06 94 SER A O 1
ATOM 747 N N . GLY A 1 95 ? -15.491 5.102 8.717 1.00 97.81 95 GLY A N 1
ATOM 748 C CA . GLY A 1 95 ? -16.100 6.315 8.168 1.00 97.81 95 GLY A CA 1
ATOM 749 C C . GLY A 1 95 ? -15.085 7.360 7.685 1.00 97.81 95 GLY A C 1
ATOM 750 O O . GLY A 1 95 ? -15.473 8.465 7.305 1.00 97.81 95 GLY A O 1
ATOM 751 N N . GLU A 1 96 ? -13.787 7.046 7.691 1.00 98.06 96 GLU A N 1
ATOM 752 C CA . GLU A 1 96 ? -12.728 7.971 7.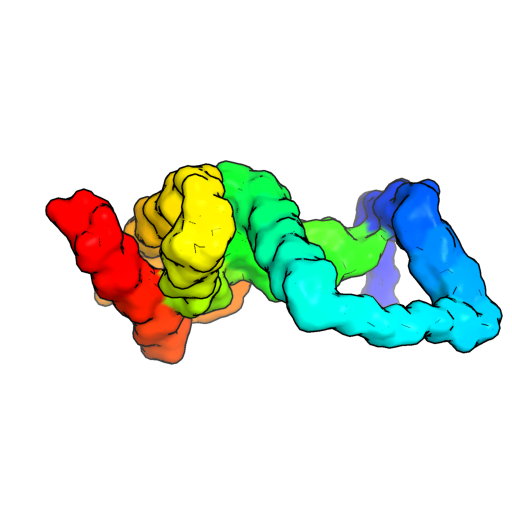291 1.00 98.06 96 GLU A CA 1
ATOM 753 C C . GLU A 1 96 ? -12.458 7.881 5.779 1.00 98.06 96 GLU A C 1
ATOM 755 O O . GLU A 1 96 ? -11.943 6.885 5.264 1.00 98.06 96 GLU A O 1
ATOM 760 N N . ASN A 1 97 ? -12.756 8.958 5.046 1.00 97.75 97 ASN A N 1
ATOM 761 C CA . ASN A 1 97 ? -12.608 8.980 3.585 1.00 97.75 97 ASN A CA 1
ATOM 762 C C . ASN A 1 97 ? -11.159 8.854 3.089 1.00 97.75 97 ASN A C 1
ATOM 764 O O . ASN A 1 97 ? -10.961 8.415 1.955 1.00 97.75 97 ASN A O 1
ATOM 768 N N . GLU A 1 98 ? -10.151 9.167 3.917 1.00 97.81 98 GLU A N 1
ATOM 769 C CA . GLU A 1 98 ? -8.743 9.075 3.499 1.00 97.81 98 GLU A CA 1
ATOM 770 C C . GLU A 1 98 ? -8.371 7.662 3.019 1.00 97.81 98 GLU A C 1
ATOM 772 O O . GLU A 1 98 ? -7.540 7.496 2.125 1.00 97.81 98 GLU A O 1
ATOM 777 N N . TRP A 1 99 ? -9.022 6.629 3.560 1.00 98.50 99 TRP A N 1
ATOM 778 C CA . TRP A 1 99 ? -8.770 5.245 3.174 1.00 98.50 99 TRP A CA 1
ATOM 779 C C . TRP A 1 99 ? -9.288 4.937 1.766 1.00 98.50 99 TRP A C 1
ATOM 781 O O . TRP A 1 99 ? -8.586 4.267 1.006 1.00 98.50 99 TRP A O 1
ATOM 791 N N . ARG A 1 100 ? -10.441 5.497 1.362 1.00 98.56 100 ARG A N 1
ATOM 792 C CA . ARG A 1 100 ? -10.942 5.368 -0.021 1.00 98.56 100 ARG A CA 1
ATOM 793 C C . ARG A 1 100 ? -10.039 6.077 -1.016 1.00 98.56 100 ARG A C 1
ATOM 795 O O . ARG A 1 100 ? -9.762 5.534 -2.080 1.00 98.56 100 ARG A O 1
ATOM 802 N N . GLU A 1 101 ? -9.579 7.277 -0.671 1.00 98.25 101 GLU A N 1
ATOM 803 C CA . GLU A 1 101 ? -8.693 8.071 -1.530 1.00 98.25 101 GLU A CA 1
ATOM 804 C C . GLU A 1 101 ? -7.381 7.328 -1.798 1.00 98.25 101 GLU A C 1
ATOM 806 O O . GLU A 1 101 ? -6.931 7.229 -2.939 1.00 98.25 101 GLU A O 1
ATOM 811 N N . ARG A 1 102 ? -6.802 6.729 -0.753 1.00 98.62 102 ARG A N 1
ATOM 812 C CA . ARG A 1 102 ? -5.586 5.912 -0.853 1.00 98.62 102 ARG A CA 1
ATOM 813 C C . ARG A 1 102 ? -5.816 4.636 -1.663 1.00 98.62 102 ARG A C 1
ATOM 815 O O . ARG A 1 102 ? -4.969 4.288 -2.480 1.00 98.62 102 ARG A O 1
ATOM 822 N N . ALA A 1 103 ? -6.950 3.959 -1.473 1.00 98.62 103 ALA A N 1
ATOM 823 C CA . ALA A 1 103 ? -7.326 2.780 -2.256 1.00 98.62 103 ALA A CA 1
ATOM 824 C C . ALA A 1 103 ? -7.474 3.097 -3.752 1.00 98.62 103 ALA A C 1
ATOM 826 O O . ALA A 1 103 ? -6.944 2.370 -4.591 1.00 98.62 103 ALA A O 1
ATOM 827 N N . ALA A 1 104 ? -8.109 4.222 -4.086 1.00 98.44 104 ALA A N 1
ATOM 828 C CA . ALA A 1 104 ? -8.222 4.687 -5.464 1.00 98.44 104 ALA A CA 1
ATOM 829 C C . ALA A 1 104 ? -6.848 5.033 -6.065 1.00 98.44 104 ALA A C 1
ATOM 831 O O . ALA A 1 104 ? -6.542 4.598 -7.170 1.00 98.44 104 ALA A O 1
ATOM 832 N N . ALA A 1 105 ? -5.989 5.740 -5.322 1.00 98.56 105 ALA A N 1
ATOM 833 C CA . ALA A 1 105 ? -4.635 6.070 -5.774 1.00 98.56 105 ALA A CA 1
ATOM 834 C C . ALA A 1 105 ? -3.761 4.823 -6.003 1.00 98.56 105 ALA A C 1
ATOM 836 O O . ALA A 1 105 ? -2.954 4.790 -6.933 1.00 98.56 105 ALA A O 1
ATOM 837 N N . MET A 1 106 ? -3.930 3.788 -5.175 1.00 98.75 106 MET A N 1
ATOM 838 C CA . MET A 1 106 ? -3.288 2.488 -5.374 1.00 98.75 106 MET A CA 1
ATOM 839 C C . MET A 1 106 ? -3.755 1.822 -6.674 1.00 98.75 106 MET A C 1
ATOM 841 O O . MET A 1 106 ? -2.911 1.394 -7.458 1.00 98.75 106 MET A O 1
ATOM 845 N N . ALA A 1 107 ? -5.065 1.786 -6.933 1.00 98.62 107 ALA A N 1
ATOM 846 C CA . ALA A 1 107 ? -5.619 1.212 -8.160 1.00 98.62 107 ALA A CA 1
ATOM 847 C C . ALA A 1 107 ? -5.145 1.966 -9.417 1.00 98.62 107 ALA A C 1
ATOM 849 O O . ALA A 1 107 ? -4.706 1.334 -10.381 1.00 98.62 107 ALA A O 1
ATOM 850 N N . ASP A 1 108 ? -5.163 3.303 -9.375 1.00 98.44 108 ASP A N 1
ATOM 851 C CA . ASP A 1 108 ? -4.672 4.169 -10.454 1.00 98.44 108 ASP A CA 1
ATOM 852 C C . ASP A 1 108 ? -3.177 3.896 -10.724 1.00 98.44 108 ASP A C 1
ATOM 854 O O . ASP A 1 108 ? -2.759 3.711 -11.868 1.00 98.44 108 ASP A O 1
ATOM 858 N N . TRP A 1 109 ? -2.364 3.769 -9.669 1.00 98.44 109 TRP A N 1
ATOM 859 C CA . TRP A 1 109 ? -0.950 3.414 -9.804 1.00 98.44 109 TRP A CA 1
ATOM 860 C C . TRP A 1 109 ? -0.730 2.029 -10.423 1.00 98.44 109 TRP A C 1
ATOM 862 O O . TRP A 1 109 ? 0.198 1.851 -11.215 1.00 98.44 109 TRP A O 1
ATOM 872 N N . GLU A 1 110 ? -1.558 1.043 -10.083 1.00 98.31 110 GLU A N 1
ATOM 873 C CA . GLU A 1 110 ? -1.441 -0.304 -10.645 1.00 98.31 110 GLU A CA 1
ATOM 874 C C . GLU A 1 110 ? -1.671 -0.327 -12.156 1.00 98.31 110 GLU A C 1
ATOM 876 O O . GLU A 1 110 ? -0.960 -1.040 -12.869 1.00 98.31 110 GLU A O 1
ATOM 881 N N . ILE A 1 111 ? -2.589 0.504 -12.659 1.00 97.69 111 ILE A N 1
ATOM 882 C CA . ILE A 1 111 ? -2.793 0.702 -14.102 1.00 97.69 111 ILE A CA 1
ATOM 883 C C . ILE A 1 111 ? -1.523 1.287 -14.731 1.00 97.69 111 ILE A C 1
ATOM 885 O O . ILE A 1 111 ? -1.068 0.836 -15.780 1.00 97.69 111 ILE A O 1
ATOM 889 N N . GLU A 1 112 ? -0.892 2.263 -14.075 1.00 97.25 112 GLU A N 1
ATOM 890 C CA . GLU A 1 112 ? 0.312 2.919 -14.594 1.00 97.25 112 GLU A CA 1
ATOM 891 C C . GLU A 1 112 ? 1.533 1.990 -14.699 1.00 97.25 112 GLU A C 1
ATOM 893 O O . GLU A 1 112 ? 2.415 2.246 -15.531 1.00 97.25 112 GLU A O 1
ATOM 898 N N . VAL A 1 113 ? 1.623 0.963 -13.844 1.00 96.56 113 VAL A N 1
ATOM 899 C CA . VAL A 1 113 ? 2.733 -0.012 -13.819 1.00 96.56 113 VAL A CA 1
ATOM 900 C C . VAL A 1 113 ? 2.424 -1.318 -14.549 1.00 96.56 113 VAL A C 1
ATOM 902 O O . VAL A 1 113 ? 3.309 -2.175 -14.638 1.00 96.56 113 VAL A O 1
ATOM 905 N N . GLN A 1 114 ? 1.212 -1.462 -15.091 1.00 97.50 114 GLN A N 1
ATOM 906 C CA . GLN A 1 114 ? 0.854 -2.568 -15.971 1.00 97.50 114 GLN A CA 1
ATOM 907 C C . GLN A 1 114 ? 1.794 -2.603 -17.185 1.00 97.50 114 GLN A C 1
ATOM 909 O O . GLN A 1 114 ? 2.130 -1.577 -17.785 1.00 97.50 114 GLN A O 1
ATOM 914 N N . MET A 1 115 ? 2.245 -3.802 -17.541 1.00 97.50 115 MET A N 1
ATOM 915 C CA . MET A 1 115 ? 3.106 -4.023 -18.699 1.00 97.50 115 MET A CA 1
ATOM 916 C C . MET A 1 115 ? 2.301 -3.890 -20.005 1.00 97.50 115 MET A C 1
ATOM 918 O O . MET A 1 115 ? 1.090 -4.114 -20.000 1.00 97.50 115 MET A O 1
ATOM 922 N N . PRO A 1 116 ? 2.941 -3.606 -21.159 1.00 96.19 116 PRO A N 1
ATOM 923 C CA . PRO A 1 116 ? 2.232 -3.448 -22.435 1.00 96.19 116 PRO A CA 1
ATOM 924 C C . PRO A 1 116 ? 1.404 -4.666 -22.877 1.00 96.19 116 PRO A C 1
ATOM 926 O O . PRO A 1 116 ? 0.439 -4.516 -23.618 1.00 96.19 116 PRO A O 1
ATOM 929 N N . ASN A 1 117 ? 1.767 -5.872 -22.428 1.00 96.56 117 ASN A N 1
ATOM 930 C CA . ASN A 1 117 ? 1.028 -7.114 -22.689 1.00 96.56 117 ASN A CA 1
ATOM 931 C C . ASN A 1 117 ? -0.106 -7.381 -21.678 1.00 96.56 117 ASN A C 1
ATOM 933 O O . ASN A 1 117 ? -0.700 -8.456 -21.699 1.00 96.56 117 ASN A O 1
ATOM 937 N N . GLY A 1 118 ? -0.390 -6.433 -20.783 1.00 97.19 118 GLY A N 1
ATOM 938 C CA . GLY A 1 118 ? -1.430 -6.525 -19.761 1.00 97.19 118 GLY A CA 1
ATOM 939 C C . GLY A 1 118 ? -0.999 -7.214 -18.464 1.00 97.19 118 GLY A C 1
ATOM 940 O O . GLY A 1 118 ? -1.747 -7.170 -17.486 1.00 97.19 118 GLY A O 1
ATOM 941 N N . ALA A 1 119 ? 0.189 -7.822 -18.419 1.00 98.06 119 ALA A N 1
ATOM 942 C CA . ALA A 1 119 ? 0.692 -8.478 -17.219 1.00 98.06 119 ALA A CA 1
ATOM 943 C C . ALA A 1 119 ? 1.121 -7.470 -16.145 1.00 98.06 119 ALA A C 1
ATOM 945 O O . ALA A 1 119 ? 1.499 -6.331 -16.429 1.00 98.06 119 ALA A O 1
ATOM 946 N N . VAL A 1 120 ? 1.135 -7.929 -14.896 1.00 98.25 120 VAL A N 1
ATOM 947 C CA . VAL A 1 120 ? 1.775 -7.227 -13.783 1.00 98.25 120 VAL A CA 1
ATOM 948 C C . VAL A 1 120 ? 3.044 -7.972 -13.383 1.00 98.25 120 VAL A C 1
ATOM 950 O O . VAL A 1 120 ? 3.073 -9.203 -13.303 1.00 98.25 120 VAL A O 1
ATOM 953 N N . GLN A 1 121 ? 4.111 -7.211 -13.147 1.00 97.81 121 GLN A N 1
ATOM 954 C CA . GLN A 1 121 ? 5.432 -7.768 -12.882 1.00 97.81 121 GLN A CA 1
ATOM 955 C C . GLN A 1 121 ? 5.559 -8.492 -11.525 1.00 97.81 121 GLN A C 1
ATOM 957 O O . GLN A 1 121 ? 4.919 -8.138 -10.529 1.00 97.81 121 GLN A O 1
ATOM 962 N N . ALA A 1 122 ? 6.479 -9.455 -11.476 1.00 96.88 122 ALA A N 1
ATOM 963 C CA . ALA A 1 122 ? 6.999 -10.076 -10.265 1.00 96.88 122 ALA A CA 1
ATOM 964 C C . ALA A 1 122 ? 7.875 -9.109 -9.453 1.00 96.88 122 ALA A C 1
ATOM 966 O O . ALA A 1 122 ? 8.660 -8.337 -10.009 1.00 96.88 122 ALA A O 1
ATOM 967 N N . GLY A 1 123 ? 7.822 -9.227 -8.126 1.00 96.38 123 GLY A N 1
ATOM 968 C CA . GLY A 1 123 ? 8.712 -8.509 -7.217 1.00 96.38 123 GLY A CA 1
ATOM 969 C C . GLY A 1 123 ? 8.516 -6.988 -7.159 1.00 96.38 123 GLY A C 1
ATOM 970 O O . GLY A 1 123 ? 7.581 -6.403 -7.710 1.00 96.38 123 GLY A O 1
ATOM 971 N N . LEU A 1 124 ? 9.446 -6.343 -6.451 1.00 97.25 124 LEU A N 1
ATOM 972 C CA . LEU A 1 124 ? 9.423 -4.903 -6.194 1.00 97.25 124 LEU A CA 1
ATOM 973 C C . LEU A 1 124 ? 9.488 -4.087 -7.493 1.00 97.25 124 LEU A C 1
ATOM 975 O O . LEU A 1 124 ? 10.332 -4.335 -8.358 1.00 97.25 124 LEU A O 1
ATOM 979 N N . TYR A 1 125 ? 8.665 -3.047 -7.583 1.00 97.38 125 TYR A N 1
ATOM 980 C CA . TYR A 1 125 ? 8.670 -2.108 -8.696 1.00 97.38 125 TYR A CA 1
ATOM 981 C C . TYR A 1 125 ? 9.809 -1.099 -8.569 1.00 97.38 125 TYR A C 1
ATOM 983 O O . TYR A 1 125 ? 9.819 -0.245 -7.685 1.00 97.38 125 TYR A O 1
ATOM 991 N N . LYS A 1 126 ? 10.784 -1.193 -9.479 1.00 95.69 126 LYS A N 1
ATOM 992 C CA . LYS A 1 126 ? 11.985 -0.341 -9.510 1.00 95.69 126 LYS A CA 1
ATOM 993 C C . LYS A 1 126 ? 11.982 0.663 -10.671 1.00 95.69 126 LYS A C 1
ATOM 995 O O . LYS A 1 126 ? 13.035 1.190 -11.014 1.00 95.69 126 LYS A O 1
ATOM 1000 N N . GLY A 1 127 ? 10.809 0.935 -11.247 1.00 93.75 127 GLY A N 1
ATOM 1001 C CA . GLY A 1 127 ? 10.641 1.782 -12.431 1.00 93.75 127 GLY A CA 1
ATOM 1002 C C . GLY A 1 127 ? 10.438 0.976 -13.716 1.00 93.75 127 GLY A C 1
ATOM 1003 O O . GLY A 1 127 ? 10.754 -0.211 -13.760 1.00 93.75 127 GLY A O 1
ATOM 1004 N N . LYS A 1 128 ? 9.912 1.636 -14.757 1.00 89.62 128 LYS A N 1
ATOM 1005 C CA . LYS A 1 128 ? 9.565 1.008 -16.048 1.00 89.62 128 LYS A CA 1
ATOM 1006 C C . LYS A 1 128 ? 10.784 0.499 -16.820 1.00 89.62 128 LYS A C 1
ATOM 1008 O O . LYS A 1 128 ? 10.671 -0.476 -17.547 1.00 89.62 128 LYS A O 1
ATOM 1013 N N . ASP A 1 129 ? 11.942 1.125 -16.618 1.00 92.00 129 ASP A N 1
ATOM 1014 C CA . ASP A 1 129 ? 13.190 0.754 -17.299 1.00 92.00 129 ASP A CA 1
ATOM 1015 C C . ASP A 1 129 ? 13.919 -0.419 -16.619 1.00 92.00 129 ASP A C 1
ATOM 1017 O O . ASP A 1 129 ? 14.914 -0.934 -17.134 1.00 92.00 129 ASP A O 1
ATOM 1021 N N . ALA A 1 130 ? 13.465 -0.839 -15.434 1.00 93.69 130 ALA A N 1
ATOM 1022 C CA . ALA A 1 130 ? 14.015 -2.007 -14.763 1.00 93.69 130 ALA A CA 1
ATOM 1023 C C . ALA A 1 130 ? 13.537 -3.295 -15.448 1.00 93.69 130 ALA A C 1
ATOM 1025 O O . ALA A 1 130 ? 12.469 -3.338 -16.050 1.00 93.69 130 ALA A O 1
ATOM 1026 N N . LYS A 1 131 ? 14.303 -4.384 -15.311 1.00 93.94 131 LYS A N 1
ATOM 1027 C CA . LYS A 1 131 ? 13.874 -5.696 -15.810 1.00 93.94 131 LYS A CA 1
ATOM 1028 C C . LYS A 1 131 ? 12.547 -6.097 -15.156 1.00 93.94 131 LYS A C 1
ATOM 1030 O O . LYS A 1 131 ? 12.503 -6.299 -13.943 1.00 93.94 131 LYS A O 1
ATOM 1035 N N . GLN A 1 132 ? 11.521 -6.275 -15.980 1.00 96.12 132 GLN A N 1
ATOM 1036 C CA . GLN A 1 132 ? 10.209 -6.768 -15.579 1.00 96.12 132 GLN A CA 1
ATOM 1037 C C . GLN A 1 132 ? 10.075 -8.243 -15.964 1.00 96.12 132 GLN A C 1
ATOM 1039 O O . GLN A 1 132 ? 10.668 -8.697 -16.942 1.00 96.12 132 GLN A O 1
ATOM 1044 N N . VAL A 1 133 ? 9.341 -8.998 -15.154 1.00 97.50 133 VAL A N 1
ATOM 1045 C CA . VAL A 1 133 ? 9.028 -10.409 -15.403 1.00 97.50 133 VAL A CA 1
ATOM 1046 C C . VAL A 1 133 ? 7.545 -10.575 -15.152 1.00 97.50 133 VAL A C 1
ATOM 1048 O O . VAL A 1 133 ? 7.089 -10.258 -14.057 1.00 97.50 133 VAL A O 1
ATOM 1051 N N . GLU A 1 134 ? 6.802 -11.046 -16.139 1.00 97.94 134 GLU A N 1
ATOM 1052 C CA . GLU A 1 134 ? 5.370 -11.288 -16.027 1.00 97.94 134 GLU A CA 1
ATOM 1053 C C . GLU A 1 134 ? 5.074 -12.307 -14.921 1.00 97.94 134 GLU A C 1
ATOM 1055 O O . GLU A 1 134 ? 5.719 -13.354 -14.830 1.00 97.94 134 GLU A O 1
ATOM 1060 N N . ALA A 1 135 ? 4.069 -12.026 -14.092 1.00 98.12 135 ALA A N 1
ATOM 1061 C CA . ALA A 1 135 ? 3.624 -12.950 -13.059 1.00 98.12 135 ALA A CA 1
ATOM 1062 C C . ALA A 1 135 ? 2.101 -13.087 -13.066 1.00 98.12 135 ALA A C 1
ATOM 1064 O O . ALA A 1 135 ? 1.367 -12.148 -12.752 1.00 98.12 135 ALA A O 1
ATOM 1065 N N . VAL A 1 136 ? 1.624 -14.295 -13.379 1.00 98.25 136 VAL A N 1
ATOM 1066 C CA . VAL A 1 136 ? 0.187 -14.621 -13.405 1.00 98.25 136 VAL A CA 1
ATOM 1067 C C . VAL A 1 136 ? -0.448 -14.402 -12.032 1.00 98.25 136 VAL A C 1
ATOM 1069 O O . VAL A 1 136 ? -1.513 -13.799 -11.943 1.00 98.25 136 VAL A O 1
ATOM 1072 N N . PHE A 1 137 ? 0.226 -14.831 -10.959 1.00 98.12 137 PHE A N 1
ATOM 1073 C CA . PHE A 1 137 ? -0.271 -14.644 -9.595 1.00 98.12 137 PHE A CA 1
ATOM 1074 C C . PHE A 1 137 ? -0.451 -13.159 -9.255 1.00 98.12 137 PHE A C 1
ATOM 1076 O O . PHE A 1 137 ? -1.534 -12.750 -8.846 1.00 98.12 137 PHE A O 1
ATOM 1083 N N . ASN A 1 138 ? 0.576 -12.345 -9.510 1.00 98.44 138 ASN A N 1
ATOM 1084 C CA . ASN A 1 138 ? 0.564 -10.905 -9.247 1.00 98.44 138 ASN A CA 1
ATOM 1085 C C . ASN A 1 138 ? -0.531 -10.203 -10.037 1.00 98.44 138 ASN A C 1
ATOM 1087 O O . ASN A 1 138 ? -1.271 -9.397 -9.484 1.00 98.44 138 ASN A O 1
ATOM 1091 N N . THR A 1 139 ? -0.662 -10.562 -11.313 1.00 98.62 139 THR A N 1
ATOM 1092 C CA . THR A 1 139 ? -1.725 -10.053 -12.180 1.00 98.62 139 THR A CA 1
ATOM 1093 C C . THR A 1 139 ? -3.100 -10.362 -11.583 1.00 98.62 139 THR A C 1
ATOM 1095 O O . THR A 1 139 ? -3.951 -9.482 -11.527 1.00 98.62 139 THR A O 1
ATOM 1098 N N . GLY A 1 140 ? -3.303 -11.572 -11.051 1.00 98.44 140 GLY A N 1
ATOM 1099 C CA . GLY A 1 140 ? -4.533 -11.938 -10.348 1.00 98.44 140 GLY A CA 1
ATOM 1100 C C . GLY A 1 140 ? -4.821 -11.070 -9.118 1.00 98.44 140 GLY A C 1
ATOM 1101 O O . GLY A 1 140 ? -5.948 -10.611 -8.960 1.00 98.44 140 GLY A O 1
ATOM 1102 N N . GLN A 1 141 ? -3.818 -10.797 -8.275 1.00 98.56 141 GLN A N 1
ATOM 1103 C CA . GLN A 1 141 ? -3.995 -9.958 -7.078 1.00 98.56 141 GLN A CA 1
ATOM 1104 C C . GLN A 1 141 ? -4.354 -8.508 -7.426 1.00 98.56 141 GLN A C 1
ATOM 1106 O O . GLN A 1 141 ? -5.238 -7.925 -6.803 1.00 98.56 141 GLN A O 1
ATOM 1111 N N . VAL A 1 142 ? -3.722 -7.947 -8.457 1.00 98.50 142 VAL A N 1
ATOM 1112 C CA . VAL A 1 142 ? -4.038 -6.601 -8.961 1.00 98.50 142 VAL A CA 1
ATOM 1113 C C . VAL A 1 142 ? -5.454 -6.528 -9.532 1.00 98.50 142 VAL A C 1
ATOM 1115 O O . VAL A 1 142 ? -6.190 -5.586 -9.249 1.00 98.50 142 VAL A O 1
ATOM 1118 N N . ILE A 1 143 ? -5.899 -7.562 -10.255 1.00 98.50 143 ILE A N 1
ATOM 1119 C CA . ILE A 1 143 ? -7.278 -7.626 -10.758 1.00 98.50 143 ILE A CA 1
ATOM 1120 C C . ILE A 1 143 ? -8.297 -7.592 -9.607 1.00 98.50 143 ILE A C 1
ATOM 1122 O O . ILE A 1 143 ? -9.321 -6.926 -9.742 1.00 98.50 143 ILE A O 1
ATOM 1126 N N . LEU A 1 144 ? -8.029 -8.237 -8.463 1.00 97.69 144 LEU A N 1
ATOM 1127 C CA . LEU A 1 144 ? -8.909 -8.141 -7.286 1.00 97.69 144 LEU A CA 1
ATOM 1128 C C . LEU A 1 144 ? -9.041 -6.692 -6.794 1.00 97.69 144 LEU A C 1
ATOM 1130 O O . LEU A 1 144 ? -10.153 -6.236 -6.509 1.00 97.69 144 LEU A O 1
ATOM 1134 N N . GLY A 1 145 ? -7.919 -5.971 -6.735 1.00 98.44 145 GLY A N 1
ATOM 1135 C CA . GLY A 1 145 ? -7.875 -4.553 -6.390 1.00 98.44 145 GLY A CA 1
ATOM 1136 C C . GLY A 1 145 ? -8.689 -3.696 -7.356 1.00 98.44 145 GLY A C 1
ATOM 1137 O O . GLY A 1 145 ? -9.581 -2.961 -6.925 1.00 98.44 145 GLY A O 1
ATOM 1138 N N . TRP A 1 146 ? -8.464 -3.850 -8.663 1.00 98.44 146 TRP A N 1
ATOM 1139 C CA . TRP A 1 146 ? -9.216 -3.139 -9.702 1.00 98.44 146 TRP A CA 1
ATOM 1140 C C . TRP A 1 146 ? -10.710 -3.444 -9.675 1.00 98.44 146 TRP A C 1
ATOM 1142 O O . TRP A 1 146 ? -11.516 -2.522 -9.769 1.00 98.44 146 TRP A O 1
ATOM 1152 N N . CYS A 1 147 ? -11.108 -4.706 -9.496 1.00 98.50 147 CYS A N 1
ATOM 1153 C CA . CYS A 1 147 ? -12.519 -5.063 -9.376 1.00 98.50 147 CYS A CA 1
ATOM 1154 C C . CYS A 1 147 ? -13.178 -4.343 -8.196 1.00 98.50 147 CYS A C 1
ATOM 1156 O O . CYS A 1 147 ? -14.280 -3.811 -8.347 1.00 98.50 147 CYS A O 1
ATOM 1158 N N . ARG A 1 148 ? -12.511 -4.281 -7.033 1.00 98.50 148 ARG A N 1
ATOM 1159 C CA . ARG A 1 148 ? -13.049 -3.532 -5.893 1.00 98.50 148 ARG A CA 1
ATOM 1160 C C . ARG A 1 148 ? -13.098 -2.032 -6.181 1.00 98.50 148 ARG A C 1
ATOM 1162 O O . ARG A 1 148 ? -14.141 -1.425 -5.963 1.00 98.50 148 ARG A O 1
ATOM 1169 N N . ALA A 1 149 ? -12.031 -1.447 -6.722 1.00 98.38 149 ALA A N 1
ATOM 1170 C CA . ALA A 1 149 ? -11.992 -0.025 -7.062 1.00 98.38 149 ALA A CA 1
ATOM 1171 C C . ALA A 1 149 ? -13.085 0.370 -8.072 1.00 98.38 149 ALA A C 1
ATOM 1173 O O . ALA A 1 149 ? -13.756 1.386 -7.884 1.00 98.38 149 ALA A O 1
ATOM 1174 N N . PHE A 1 150 ? -13.340 -0.458 -9.087 1.00 98.31 150 PHE A N 1
ATOM 1175 C CA . PHE A 1 150 ? -14.410 -0.240 -10.062 1.00 98.31 150 PHE A CA 1
ATOM 1176 C C . PHE A 1 150 ? -15.799 -0.224 -9.402 1.00 98.31 150 PHE A C 1
ATOM 1178 O O . PHE A 1 150 ? -16.631 0.635 -9.701 1.00 98.31 150 PHE A O 1
ATOM 1185 N N . ILE A 1 151 ? -16.060 -1.140 -8.461 1.00 97.81 151 ILE A N 1
ATOM 1186 C CA . ILE A 1 151 ? -17.333 -1.185 -7.722 1.00 97.81 151 ILE A CA 1
ATOM 1187 C C . ILE A 1 151 ? -17.547 0.100 -6.914 1.00 97.81 151 ILE A C 1
ATOM 1189 O O . ILE A 1 151 ? -18.662 0.630 -6.918 1.00 97.81 151 ILE A O 1
ATOM 1193 N N . GLU A 1 152 ? -16.499 0.581 -6.252 1.00 98.00 152 GLU A N 1
ATOM 1194 C CA . GLU A 1 152 ? -16.523 1.728 -5.336 1.00 98.00 152 GLU A CA 1
ATOM 1195 C C . GLU A 1 152 ? -16.585 3.071 -6.067 1.00 98.00 152 GLU A C 1
ATOM 1197 O O . GLU A 1 152 ? -17.255 4.000 -5.623 1.00 98.00 152 GLU A O 1
ATOM 1202 N N . THR A 1 153 ? -15.894 3.180 -7.203 1.00 95.94 153 THR A N 1
ATOM 1203 C CA . THR A 1 153 ? -15.691 4.461 -7.898 1.00 95.94 153 THR A CA 1
ATOM 1204 C C . THR A 1 153 ? -16.504 4.608 -9.180 1.00 95.94 153 THR A C 1
ATOM 1206 O O . THR A 1 153 ? -16.681 5.730 -9.653 1.00 95.94 153 THR A O 1
ATOM 1209 N N . LYS A 1 154 ? -17.029 3.502 -9.727 1.00 91.62 154 LYS A N 1
ATOM 1210 C CA . LYS A 1 154 ? -17.773 3.449 -11.000 1.00 91.62 154 LYS A CA 1
ATOM 1211 C C . LYS A 1 154 ? -16.992 3.996 -12.205 1.00 91.62 154 LYS A C 1
ATOM 1213 O O . LYS A 1 154 ? -17.611 4.439 -13.173 1.00 91.62 154 LYS A O 1
ATOM 1218 N N . ARG A 1 155 ? -15.662 3.972 -12.143 1.00 75.00 155 ARG A N 1
ATOM 1219 C CA . ARG A 1 155 ? -14.749 4.392 -13.209 1.00 75.00 155 ARG A CA 1
ATOM 1220 C C . ARG A 1 155 ? -13.637 3.371 -13.397 1.00 75.00 155 ARG A C 1
ATOM 1222 O O . ARG A 1 155 ? -13.359 2.634 -12.424 1.00 75.00 155 ARG A O 1
#

pLDDT: mean 94.82, std 6.64, range [45.38, 98.81]

Foldseek 3Di:
DDDDPPVLVVVLVVLCPPPVNVVVVVCVVVVVDDDDDDPVVVLVVVVVQQVVQCVVQVLAAGFPDADSRHGGHAHDLLVRLQCLVVLVVVCVVVVDCVSLVSSLRHLVNSVVQQDPVRFHFPDGDPDPPDDGDGDPNSSVSNVNSNVNNCVVPVD

Secondary structure (DSSP, 8-state):
-PPPPHHHHHHHHHHHTSHHHHHHHHHHHTT-PPPP--HHHHHHHHHHHHHHHHHHTTSSS-BS-EETTTEEPPB-HHHHHHHHHHHHHHHHHH--HHHHHHHHHHHHHHHHH--TTS--BSS----TTSPP-B-HHHHHHHHHHHHHHHHHH--